Protein AF-A0A378AMM5-F1 (afdb_monomer)

Solvent-accessible surface area (backbone atoms only — not comparable to full-atom values): 3872 Å² total; per-residue (Å²): 139,80,85,83,75,71,78,77,85,75,62,58,71,42,78,46,70,67,39,65,42,72,54,95,97,42,78,38,37,75,66,40,70,51,76,39,54,70,98,66,90,83,84,84,82,77,63,94,80,60,26,68,93,73,108

pLDDT: mean 82.65, std 13.59, range [51.12, 95.94]

Nearest PDB structures (foldseek):
  2yyz-assembly1_A  TM=9.004E-01  e=2.467E-01  Thermotoga maritima MSB8
  2d62-assembly1_A-2  TM=9.275E-01  e=3.913E-01  Pyrococcus horikoshii

Mean predicted aligned error: 8.55 Å

Organism: Klebsiella pneumoniae (NCBI:txid573)

Structure (mmCIF, N/CA/C/O backbone):
data_AF-A0A378AMM5-F1
#
_entry.id   AF-A0A378AMM5-F1
#
loop_
_atom_site.group_PDB
_atom_site.id
_atom_site.type_symbol
_atom_site.label_atom_id
_atom_site.label_alt_id
_atom_site.label_comp_id
_atom_site.label_asym_id
_atom_site.label_entity_id
_atom_site.label_seq_id
_atom_site.pdbx_PDB_ins_code
_atom_site.Cartn_x
_atom_site.Cartn_y
_atom_site.Cartn_z
_atom_site.occupancy
_atom_site.B_iso_or_equiv
_atom_site.auth_seq_id
_atom_site.auth_comp_id
_atom_site.auth_asym_id
_atom_site.auth_atom_id
_atom_site.pdbx_PDB_model_num
ATOM 1 N N . MET A 1 1 ? -28.117 19.221 25.796 1.00 51.31 1 MET A N 1
ATOM 2 C CA . MET A 1 1 ? -28.829 18.041 25.255 1.00 51.31 1 MET A CA 1
ATOM 3 C C . MET A 1 1 ? -28.932 18.296 23.759 1.00 51.31 1 MET A C 1
ATOM 5 O O . MET A 1 1 ? -29.536 19.289 23.403 1.00 51.31 1 MET A O 1
ATOM 9 N N . VAL A 1 2 ? -28.216 17.635 22.855 1.00 53.28 2 VAL A N 1
ATOM 10 C CA . VAL A 1 2 ? -27.973 16.198 22.704 1.00 53.28 2 VAL A CA 1
ATOM 11 C C . VAL A 1 2 ? -26.517 15.984 22.279 1.00 53.28 2 VAL A C 1
ATOM 13 O O . VAL A 1 2 ? -26.053 16.588 21.316 1.00 53.28 2 VAL A O 1
ATOM 16 N N . SER A 1 3 ? -25.798 15.133 23.007 1.00 51.12 3 SER A N 1
ATOM 17 C CA . SER A 1 3 ? -24.532 14.573 22.542 1.00 51.12 3 SER A CA 1
ATOM 18 C C . SER A 1 3 ? -24.867 13.562 21.449 1.00 51.12 3 SER A C 1
ATOM 20 O O . SER A 1 3 ? -25.310 12.459 21.761 1.00 51.12 3 SER A O 1
ATOM 22 N N . ASN A 1 4 ? -24.696 13.924 20.176 1.00 57.84 4 ASN A N 1
ATOM 23 C CA . ASN A 1 4 ? -24.751 12.947 19.089 1.00 57.84 4 ASN A CA 1
ATOM 24 C C . ASN A 1 4 ? -23.456 12.135 19.107 1.00 57.84 4 ASN A C 1
ATOM 26 O O . ASN A 1 4 ? -22.543 12.353 18.316 1.00 57.84 4 ASN A O 1
ATOM 30 N N . ASN A 1 5 ? -23.379 11.203 20.050 1.00 60.03 5 ASN A N 1
ATOM 31 C CA . ASN A 1 5 ? -22.439 10.104 19.988 1.00 60.03 5 ASN A CA 1
ATOM 32 C C . ASN A 1 5 ? -23.042 9.069 19.030 1.00 60.03 5 ASN A C 1
ATOM 34 O O . ASN A 1 5 ? -23.667 8.104 19.462 1.00 60.03 5 ASN A O 1
ATOM 38 N N . SER A 1 6 ? -22.943 9.318 17.720 1.00 57.28 6 SER A N 1
ATOM 39 C CA . SER A 1 6 ? -23.164 8.253 16.747 1.00 57.28 6 SER A CA 1
ATOM 40 C C . SER A 1 6 ? -22.020 7.270 16.939 1.00 57.28 6 SER A C 1
ATOM 42 O O . SER A 1 6 ? -20.866 7.601 16.657 1.00 57.28 6 SER A O 1
ATOM 44 N N . GLU A 1 7 ? -22.329 6.101 17.483 1.00 52.78 7 GLU A N 1
ATOM 45 C CA . GLU A 1 7 ? -21.411 4.975 17.561 1.00 52.78 7 GLU A CA 1
ATOM 46 C C . GLU A 1 7 ? -20.675 4.842 16.219 1.00 52.78 7 GLU A C 1
ATOM 48 O O . GLU A 1 7 ? -21.300 4.581 15.192 1.00 52.78 7 GLU A O 1
ATOM 53 N N . ARG A 1 8 ? -19.350 5.058 16.196 1.00 59.31 8 ARG A N 1
ATOM 54 C CA . ARG A 1 8 ? -18.507 4.779 15.020 1.00 59.31 8 ARG A CA 1
ATOM 55 C C . ARG A 1 8 ? -18.354 3.263 14.869 1.00 59.31 8 ARG A C 1
ATOM 57 O O . ARG A 1 8 ? -17.258 2.715 14.951 1.00 59.31 8 ARG A O 1
ATOM 64 N N . SER A 1 9 ? -19.463 2.559 14.685 1.00 54.38 9 SER A N 1
ATOM 65 C CA . SER A 1 9 ? -19.481 1.155 14.307 1.00 54.38 9 SER A CA 1
ATOM 66 C C . SER A 1 9 ? -19.087 1.053 12.830 1.00 54.38 9 SER A C 1
ATOM 68 O O . SER A 1 9 ? -19.914 1.008 11.928 1.00 54.38 9 SER A O 1
ATOM 70 N N . GLY A 1 10 ? -17.777 1.048 12.570 1.00 57.66 10 GLY A N 1
ATOM 71 C CA . GLY A 1 10 ? -17.233 0.690 11.257 1.00 57.66 10 GLY A CA 1
ATOM 72 C C . GLY A 1 10 ? -16.541 1.797 10.466 1.00 57.66 10 GLY A C 1
ATOM 73 O O . GLY A 1 10 ? -16.365 1.624 9.259 1.00 57.66 10 GLY A O 1
ATOM 74 N N . GLU A 1 11 ? -16.108 2.893 11.098 1.00 77.12 11 GLU A N 1
ATOM 75 C CA . GLU A 1 11 ? -15.165 3.791 10.424 1.00 77.12 11 GLU A CA 1
ATOM 76 C C . GLU A 1 11 ? -13.836 3.073 10.152 1.00 77.12 11 GLU A C 1
ATOM 78 O O . GLU A 1 11 ? -13.342 2.283 10.963 1.00 77.12 11 GLU A O 1
ATOM 83 N N . TYR A 1 12 ? -13.288 3.309 8.962 1.00 88.12 12 TYR A N 1
ATOM 84 C CA . TYR A 1 12 ? -12.017 2.740 8.540 1.00 88.12 12 TYR A CA 1
ATOM 85 C C . TYR A 1 12 ? -10.897 3.170 9.498 1.00 88.12 12 TYR A C 1
ATOM 87 O O . TYR A 1 12 ? -10.792 4.337 9.859 1.00 88.12 12 TYR A O 1
ATOM 95 N N . LEU A 1 13 ? -10.051 2.218 9.895 1.00 91.62 13 LEU A N 1
ATOM 96 C CA . LEU A 1 13 ? -8.858 2.464 10.706 1.00 91.62 13 LEU A CA 1
ATOM 97 C C . LEU A 1 13 ? -7.792 3.234 9.915 1.00 91.62 13 LEU A C 1
ATOM 99 O O . LEU A 1 13 ? -7.072 4.054 10.474 1.0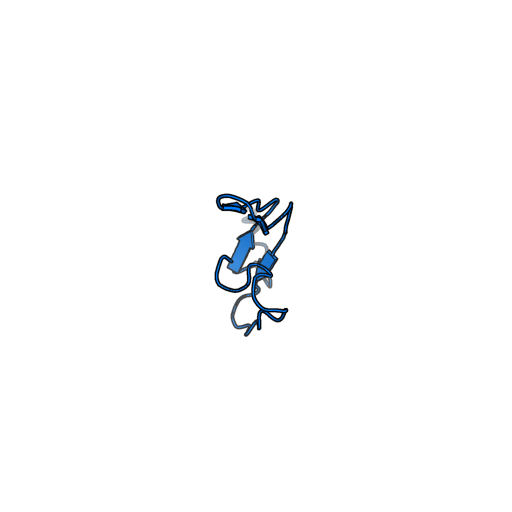0 91.62 13 LEU A O 1
ATOM 103 N N . LEU A 1 14 ? -7.686 2.944 8.619 1.00 90.31 14 LEU A N 1
ATOM 104 C CA . LEU A 1 14 ? -6.785 3.615 7.689 1.00 90.31 14 LEU A CA 1
ATOM 105 C C . LEU A 1 14 ? -7.554 3.910 6.407 1.00 90.31 14 LEU A C 1
ATOM 107 O O . LEU A 1 14 ? -8.158 3.009 5.822 1.00 90.31 14 LEU A O 1
ATOM 111 N N . GLU A 1 15 ? -7.500 5.158 5.960 1.00 92.94 15 GLU A N 1
ATOM 112 C CA . GLU A 1 15 ? -8.015 5.584 4.666 1.00 92.94 15 GLU A CA 1
ATOM 113 C C . GLU A 1 15 ? -6.908 6.317 3.914 1.00 92.94 15 GLU A C 1
ATOM 115 O O . GLU A 1 15 ? -6.345 7.302 4.385 1.00 92.94 15 GLU A O 1
ATOM 120 N N . MET A 1 16 ? -6.588 5.800 2.737 1.00 92.62 16 MET A N 1
ATOM 121 C CA . MET A 1 16 ? -5.641 6.371 1.796 1.00 92.62 16 MET A CA 1
ATOM 122 C C . MET A 1 16 ? -6.394 6.664 0.508 1.00 92.62 16 MET A C 1
ATOM 124 O O . MET A 1 16 ? -7.065 5.783 -0.033 1.00 92.62 16 MET A O 1
ATOM 128 N N . SER A 1 17 ? -6.301 7.900 0.028 1.00 94.81 17 SER A N 1
ATOM 129 C CA . SER A 1 17 ? -7.003 8.342 -1.174 1.00 94.81 17 SER A CA 1
ATOM 130 C C . SER A 1 17 ? -6.050 8.979 -2.172 1.00 94.81 17 SER A C 1
ATOM 132 O O . SER A 1 17 ? -5.096 9.656 -1.791 1.00 94.81 17 SER A O 1
ATOM 134 N N . ASN A 1 18 ? -6.322 8.743 -3.456 1.00 95.94 18 ASN A N 1
ATOM 135 C CA . ASN A 1 18 ? -5.596 9.302 -4.594 1.00 95.94 18 ASN A CA 1
ATOM 136 C C . ASN A 1 18 ? -4.067 9.133 -4.484 1.00 95.94 18 ASN A C 1
ATOM 138 O O . ASN A 1 18 ? -3.294 10.035 -4.822 1.00 95.94 18 ASN A O 1
ATOM 142 N N . ILE A 1 19 ? -3.617 7.972 -3.997 1.00 93.81 19 ILE A N 1
ATOM 143 C CA . ILE A 1 19 ? -2.197 7.685 -3.807 1.00 93.81 19 ILE A CA 1
ATOM 144 C C . ILE A 1 19 ? -1.531 7.526 -5.169 1.00 93.81 19 ILE A C 1
ATOM 146 O O . ILE A 1 19 ? -1.910 6.684 -5.984 1.00 93.81 19 ILE A O 1
ATOM 150 N N . ASN A 1 20 ? -0.500 8.336 -5.386 1.00 93.69 20 ASN A N 1
ATOM 151 C CA . ASN A 1 20 ? 0.350 8.308 -6.563 1.00 93.69 20 ASN A CA 1
ATOM 152 C C . ASN A 1 20 ? 1.803 8.182 -6.106 1.00 93.69 20 ASN A C 1
ATOM 154 O O . ASN A 1 20 ? 2.260 8.944 -5.252 1.00 93.69 20 ASN A O 1
ATOM 158 N N . LYS A 1 21 ? 2.545 7.233 -6.675 1.00 90.75 21 LYS A N 1
ATOM 159 C CA . LYS A 1 21 ? 3.956 7.028 -6.345 1.00 90.75 21 LYS A CA 1
ATOM 160 C C . LYS A 1 21 ? 4.720 6.595 -7.580 1.00 90.75 21 LYS A C 1
ATOM 162 O O . LYS A 1 21 ? 4.368 5.612 -8.224 1.00 90.75 21 LYS A O 1
ATOM 16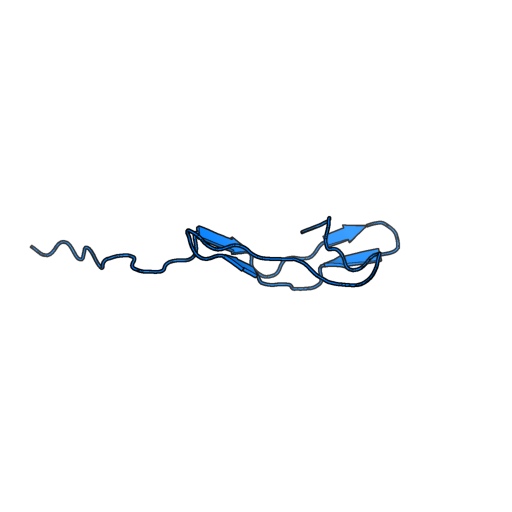7 N N . SER A 1 22 ? 5.805 7.303 -7.858 1.00 92.00 22 SER A N 1
ATOM 168 C CA . SER A 1 22 ? 6.689 7.023 -8.984 1.00 92.00 22 SER A CA 1
ATOM 169 C C . SER A 1 22 ? 8.128 6.894 -8.503 1.00 92.00 22 SER A C 1
ATOM 171 O O . SER A 1 22 ? 8.550 7.581 -7.572 1.00 92.00 22 SER A O 1
ATOM 173 N N . PHE 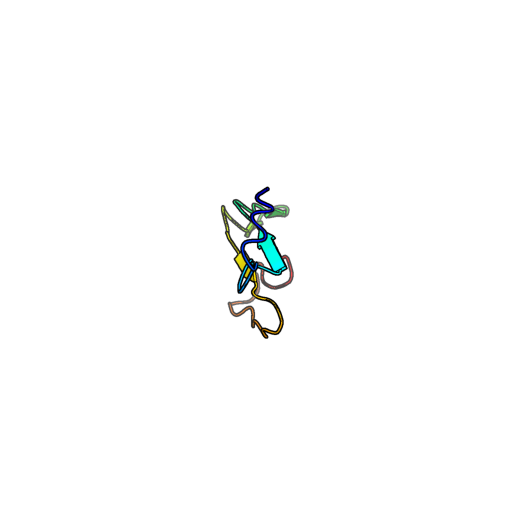A 1 23 ? 8.874 6.028 -9.174 1.00 87.56 23 PHE A N 1
ATOM 174 C CA . PHE A 1 23 ? 10.326 5.910 -9.115 1.00 87.56 23 PHE A CA 1
ATOM 175 C C . PHE A 1 23 ? 10.882 6.182 -10.523 1.00 87.56 23 PHE A C 1
ATOM 177 O O . PHE A 1 23 ? 10.111 6.183 -11.488 1.00 87.56 23 PHE A O 1
ATOM 184 N N . PRO A 1 24 ? 12.192 6.434 -10.693 1.00 93.75 24 PRO A N 1
ATOM 185 C CA . PRO A 1 24 ? 12.767 6.636 -12.021 1.00 93.75 24 PRO A CA 1
ATOM 186 C C . PRO A 1 24 ? 12.403 5.487 -12.976 1.00 93.75 24 PRO A C 1
ATOM 188 O O . PRO A 1 24 ? 12.726 4.332 -12.718 1.00 93.75 24 PRO A O 1
ATOM 191 N N . GLY A 1 25 ? 11.688 5.810 -14.058 1.00 88.12 25 GLY A N 1
ATOM 192 C CA . GLY A 1 25 ? 11.261 4.847 -15.079 1.00 88.12 25 GLY A CA 1
ATOM 193 C C . GLY A 1 25 ? 10.029 3.993 -14.747 1.00 88.12 25 GLY A C 1
ATOM 194 O O . GLY A 1 25 ? 9.593 3.241 -15.613 1.00 88.12 25 GLY A O 1
ATOM 195 N N . VAL A 1 26 ? 9.435 4.099 -13.549 1.00 88.62 26 VAL A N 1
ATOM 196 C CA . VAL A 1 26 ? 8.275 3.279 -13.142 1.00 88.62 26 VAL A CA 1
ATOM 197 C C . VAL A 1 26 ? 7.259 4.103 -12.351 1.00 88.62 26 VAL A C 1
ATOM 199 O O . VAL A 1 26 ? 7.579 4.689 -11.317 1.00 88.62 26 VAL A O 1
ATOM 202 N N . LYS A 1 27 ? 5.993 4.082 -12.783 1.00 88.44 27 LYS A N 1
ATOM 203 C CA . LYS A 1 27 ? 4.859 4.548 -11.972 1.00 88.44 27 LYS A CA 1
ATOM 204 C C . LYS A 1 27 ? 4.361 3.377 -11.125 1.00 88.44 27 LYS A C 1
ATOM 206 O O . LYS A 1 27 ? 3.689 2.490 -11.634 1.00 88.44 27 LYS A O 1
ATOM 211 N N . ALA A 1 28 ? 4.759 3.346 -9.855 1.00 88.50 28 ALA A N 1
ATOM 212 C CA . ALA A 1 28 ? 4.468 2.237 -8.950 1.00 88.50 28 ALA A CA 1
ATOM 213 C C . ALA A 1 28 ? 3.019 2.250 -8.450 1.00 88.50 28 ALA A C 1
ATOM 215 O O . ALA A 1 28 ? 2.434 1.186 -8.296 1.00 88.50 28 ALA A O 1
ATOM 216 N N . LEU A 1 29 ? 2.448 3.434 -8.211 1.00 91.00 29 LEU A N 1
ATOM 217 C CA . LEU A 1 29 ? 1.052 3.627 -7.815 1.00 91.00 29 LEU A CA 1
ATOM 218 C C . LEU A 1 29 ? 0.439 4.757 -8.650 1.00 91.00 29 L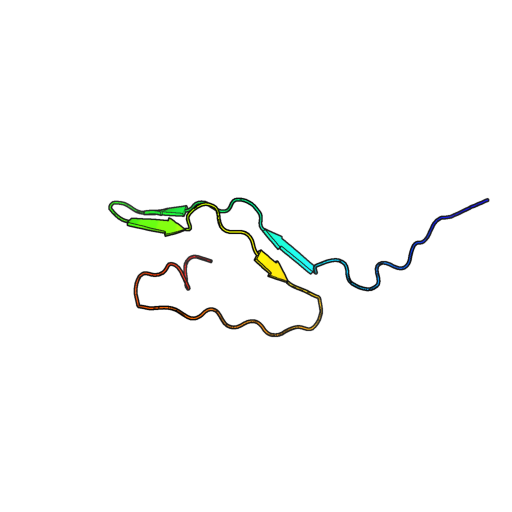EU A C 1
ATOM 220 O O . LEU A 1 29 ? 1.052 5.819 -8.794 1.00 91.00 29 LEU A O 1
ATOM 224 N N . ASP A 1 30 ? -0.766 4.535 -9.173 1.00 92.62 30 ASP A N 1
ATOM 225 C CA . ASP A 1 30 ? -1.516 5.499 -9.981 1.00 92.62 30 ASP A CA 1
ATOM 226 C C . ASP A 1 30 ? -2.944 5.663 -9.462 1.00 92.62 30 ASP A C 1
ATOM 228 O O . ASP A 1 30 ? -3.769 4.765 -9.610 1.00 92.62 30 ASP A O 1
ATOM 232 N N . ASN A 1 31 ? -3.213 6.815 -8.850 1.00 94.38 31 ASN A N 1
ATOM 233 C CA . ASN A 1 31 ? -4.517 7.208 -8.327 1.00 94.38 31 ASN A CA 1
ATOM 234 C C . ASN A 1 31 ? -5.245 6.116 -7.520 1.00 94.38 31 ASN A C 1
ATOM 236 O O . ASN A 1 31 ? -6.427 5.834 -7.740 1.00 94.38 31 ASN A O 1
ATOM 240 N N . VAL A 1 32 ? -4.538 5.477 -6.589 1.00 90.94 32 VAL A N 1
ATOM 241 C CA . VAL A 1 32 ? -5.082 4.320 -5.877 1.00 90.94 32 VAL A CA 1
ATOM 242 C C . VAL A 1 32 ? -5.720 4.716 -4.544 1.00 90.94 32 VAL A C 1
ATOM 244 O O . VAL A 1 32 ? -5.239 5.609 -3.845 1.00 90.94 32 VAL A O 1
ATOM 247 N N . ASN A 1 33 ? -6.818 4.044 -4.191 1.00 92.69 33 ASN A N 1
ATOM 248 C CA . ASN A 1 33 ? -7.576 4.266 -2.960 1.00 92.69 33 ASN A CA 1
ATOM 249 C C . ASN A 1 33 ? -7.606 2.973 -2.134 1.00 92.69 33 ASN A C 1
ATOM 251 O O . ASN A 1 33 ? -7.956 1.919 -2.666 1.00 92.69 33 ASN A O 1
ATOM 255 N N . LEU A 1 34 ? -7.290 3.051 -0.839 1.00 92.25 34 LEU A N 1
ATOM 256 C CA . LEU A 1 34 ? -7.352 1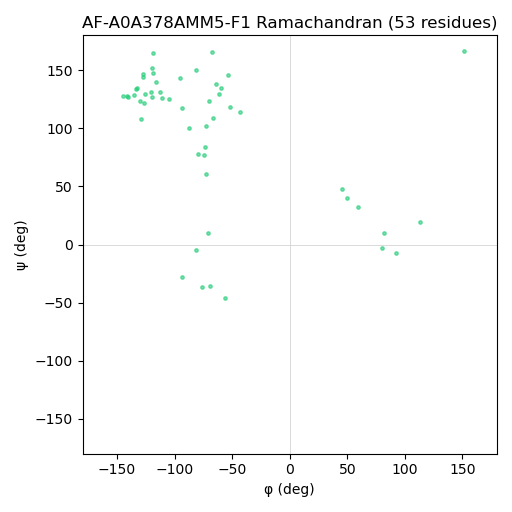.920 0.089 1.00 92.25 34 LEU A CA 1
ATOM 257 C C . LEU A 1 34 ? -8.071 2.327 1.370 1.00 92.25 34 LEU A C 1
ATOM 259 O O . LEU A 1 34 ? -7.775 3.364 1.959 1.00 92.25 34 LEU A O 1
ATOM 263 N N . LYS A 1 35 ? -8.982 1.471 1.834 1.00 92.69 35 LYS A N 1
ATOM 264 C CA . LYS A 1 35 ? -9.647 1.640 3.123 1.00 92.69 35 LYS A CA 1
ATOM 265 C C . LYS A 1 35 ? -9.565 0.350 3.925 1.00 92.69 35 LYS A C 1
ATOM 267 O O . LYS A 1 35 ? -10.013 -0.693 3.457 1.00 92.69 35 LYS A O 1
ATOM 272 N N . VAL A 1 36 ? -9.015 0.422 5.130 1.00 92.12 36 VAL A N 1
ATOM 273 C CA . VAL A 1 36 ? -8.791 -0.731 6.009 1.00 92.12 36 VAL A CA 1
ATOM 274 C C . VAL A 1 36 ? -9.719 -0.623 7.201 1.00 92.12 36 VAL A C 1
ATOM 276 O O . VAL A 1 36 ? -9.738 0.392 7.8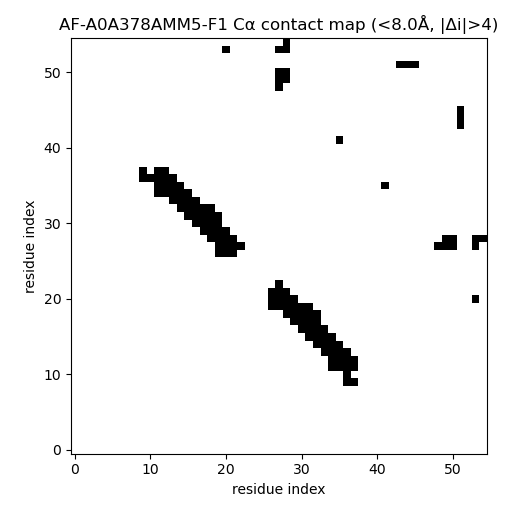91 1.00 92.12 36 VAL A O 1
ATOM 279 N N . ARG A 1 37 ? -10.499 -1.671 7.462 1.00 91.81 37 ARG A N 1
ATOM 280 C CA . ARG A 1 37 ? -11.354 -1.739 8.653 1.00 91.81 37 ARG A CA 1
ATOM 281 C C . ARG A 1 37 ? -10.547 -2.180 9.880 1.00 91.81 37 ARG A C 1
ATOM 283 O O . ARG A 1 37 ? -9.602 -2.957 9.728 1.00 91.81 37 ARG A O 1
ATOM 290 N N . PRO A 1 38 ? -10.915 -1.750 11.097 1.00 91.88 38 PRO A N 1
ATOM 291 C CA . PRO A 1 38 ? -10.328 -2.300 12.314 1.00 91.88 38 PRO A CA 1
ATOM 292 C C . PRO A 1 38 ? -10.437 -3.832 12.346 1.00 91.88 38 PRO A C 1
ATOM 294 O O . PRO A 1 38 ? -11.427 -4.387 11.869 1.00 91.88 38 PRO A O 1
ATOM 297 N N . HIS A 1 39 ? -9.442 -4.503 12.932 1.00 91.38 39 HIS A N 1
ATOM 298 C CA . HIS A 1 39 ? -9.438 -5.961 13.147 1.00 91.38 39 HIS A CA 1
ATOM 299 C C . HIS A 1 39 ? -9.558 -6.809 11.865 1.00 91.38 39 HIS A C 1
ATOM 301 O O . HIS A 1 39 ? -10.135 -7.894 11.884 1.00 91.38 39 HIS A O 1
ATOM 307 N N . SER A 1 40 ? -9.019 -6.326 10.745 1.00 88.25 40 SER A N 1
ATOM 308 C CA . SER A 1 40 ? -9.038 -7.040 9.464 1.00 88.25 40 SER A CA 1
ATOM 309 C C . SER A 1 40 ? -7.628 -7.350 8.960 1.00 88.25 40 SER A C 1
ATOM 311 O O . SER A 1 40 ? -6.694 -6.580 9.181 1.00 88.25 40 SER A O 1
ATOM 313 N N . ILE A 1 41 ? -7.483 -8.478 8.259 1.00 89.75 41 ILE A N 1
ATOM 314 C CA . ILE A 1 41 ? -6.241 -8.874 7.586 1.00 89.75 41 ILE A CA 1
ATOM 315 C C . ILE A 1 41 ? -6.431 -8.643 6.087 1.00 89.75 41 ILE A C 1
ATOM 317 O O . ILE A 1 41 ? -7.379 -9.155 5.495 1.00 89.75 41 ILE A O 1
ATOM 321 N N . HIS A 1 42 ? -5.526 -7.876 5.483 1.00 88.00 42 HIS A N 1
ATOM 322 C CA . HIS A 1 42 ? -5.509 -7.592 4.050 1.00 88.00 42 HIS A CA 1
ATOM 323 C C . HIS A 1 42 ? -4.243 -8.178 3.426 1.00 88.00 42 HIS A C 1
ATOM 325 O O . HIS A 1 42 ? -3.165 -8.082 4.009 1.00 88.00 42 HIS A O 1
ATOM 331 N N . ALA A 1 43 ? -4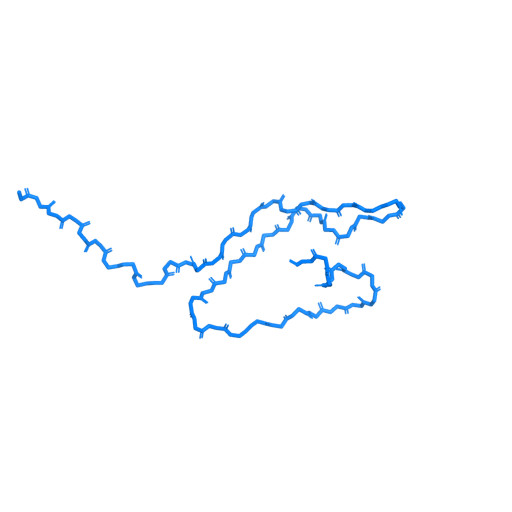.369 -8.757 2.233 1.00 86.50 43 ALA A N 1
ATOM 332 C CA . ALA A 1 43 ? -3.237 -9.225 1.443 1.00 86.50 43 ALA A CA 1
ATOM 333 C C . ALA A 1 43 ? -3.104 -8.371 0.179 1.00 86.50 43 ALA A C 1
ATOM 335 O O . ALA A 1 43 ? -4.081 -8.164 -0.541 1.00 86.50 43 ALA A O 1
ATOM 336 N N . LEU A 1 44 ? -1.890 -7.894 -0.096 1.00 87.19 44 LEU A N 1
ATOM 337 C CA . LEU A 1 44 ? -1.553 -7.221 -1.347 1.00 87.19 44 LEU A CA 1
ATOM 338 C C . LEU A 1 44 ? -0.985 -8.250 -2.325 1.00 87.19 44 LEU A C 1
ATOM 340 O O . LEU A 1 44 ? 0.059 -8.850 -2.072 1.00 87.19 44 LEU A O 1
ATOM 344 N N . MET A 1 45 ? -1.673 -8.443 -3.448 1.00 83.75 45 MET A N 1
ATOM 345 C CA . MET A 1 45 ? -1.325 -9.421 -4.482 1.00 83.75 45 MET A CA 1
ATOM 346 C C . MET A 1 45 ? -1.056 -8.719 -5.815 1.00 83.75 45 MET A C 1
ATOM 348 O O . MET A 1 45 ? -1.590 -7.646 -6.079 1.00 83.75 45 MET A O 1
ATOM 352 N N . GLY A 1 46 ? -0.214 -9.321 -6.654 1.00 82.25 46 GLY A N 1
ATOM 353 C CA . GLY A 1 46 ? 0.194 -8.759 -7.943 1.00 82.25 46 GLY A CA 1
ATOM 354 C C . GLY A 1 46 ? 1.587 -9.219 -8.368 1.00 82.25 46 GLY A C 1
ATOM 355 O O . GLY A 1 46 ? 2.353 -9.747 -7.559 1.00 82.25 46 GLY A O 1
ATOM 356 N N . GLU A 1 47 ? 1.938 -8.994 -9.629 1.00 82.38 47 GLU A N 1
ATOM 357 C CA . GLU A 1 47 ? 3.238 -9.367 -10.202 1.00 82.38 47 GLU A CA 1
ATOM 358 C C . GLU A 1 47 ? 4.405 -8.552 -9.612 1.00 82.38 47 GLU A C 1
ATOM 360 O O . GLU A 1 47 ? 4.216 -7.543 -8.917 1.00 82.38 47 GLU A O 1
ATOM 365 N N . ASN A 1 48 ? 5.644 -9.000 -9.833 1.00 85.12 48 ASN A N 1
ATOM 366 C CA . ASN A 1 48 ? 6.830 -8.244 -9.421 1.00 85.12 48 ASN A CA 1
ATOM 367 C C . ASN A 1 48 ? 6.859 -6.886 -10.132 1.00 85.12 48 ASN A C 1
ATOM 369 O O . ASN A 1 48 ? 6.697 -6.812 -11.342 1.00 85.12 48 ASN A O 1
ATOM 373 N N . GLY A 1 49 ? 7.041 -5.809 -9.364 1.00 80.75 49 GLY A N 1
ATOM 374 C CA . GLY A 1 49 ? 6.975 -4.438 -9.882 1.00 80.75 49 GLY A CA 1
ATOM 375 C C . GLY A 1 4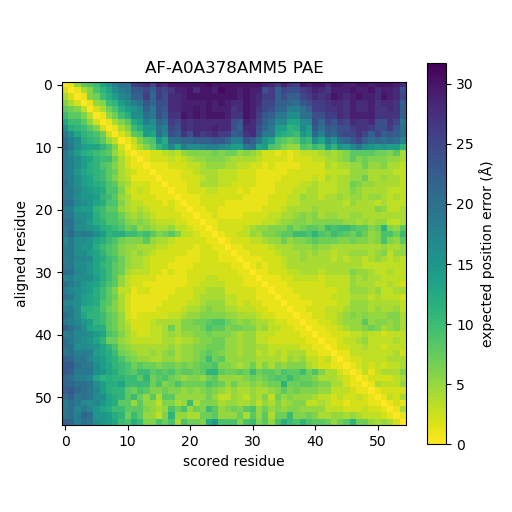9 ? 5.595 -3.771 -9.801 1.00 80.75 49 GLY A C 1
ATOM 376 O O . GLY A 1 49 ? 5.519 -2.564 -9.980 1.00 80.75 49 GLY A O 1
ATOM 377 N N . ALA A 1 50 ? 4.530 -4.487 -9.418 1.00 82.19 50 ALA A N 1
ATOM 378 C CA . ALA A 1 50 ? 3.171 -3.930 -9.302 1.00 82.19 50 ALA A CA 1
ATOM 379 C C . ALA A 1 50 ? 2.946 -2.958 -8.114 1.00 82.19 50 ALA A C 1
ATOM 381 O O . ALA A 1 50 ? 1.808 -2.652 -7.778 1.00 82.19 50 ALA A O 1
ATOM 382 N N . GLY A 1 51 ? 4.002 -2.526 -7.413 1.00 80.50 51 GLY A N 1
ATOM 383 C CA . GLY A 1 51 ? 3.888 -1.562 -6.307 1.00 80.50 51 GLY A CA 1
ATOM 384 C C . GLY A 1 51 ? 3.469 -2.139 -4.946 1.00 80.50 51 GLY A C 1
ATOM 385 O O . GLY A 1 51 ? 3.239 -1.376 -4.014 1.00 80.50 51 GLY A O 1
ATOM 386 N N . LYS A 1 52 ? 3.426 -3.470 -4.777 1.00 88.56 52 LYS A N 1
ATOM 387 C CA . LYS A 1 52 ? 3.000 -4.126 -3.517 1.00 88.56 52 LYS A CA 1
ATOM 388 C C . LYS A 1 52 ? 3.799 -3.699 -2.281 1.00 88.56 52 LYS A C 1
ATOM 390 O O . LYS A 1 52 ? 3.208 -3.439 -1.250 1.00 88.56 52 LYS A O 1
ATOM 395 N N . SER A 1 53 ? 5.130 -3.646 -2.385 1.00 84.50 53 SER A N 1
ATOM 396 C CA . SER A 1 53 ? 6.020 -3.211 -1.290 1.00 84.50 53 SER A CA 1
ATOM 397 C C . SER A 1 53 ? 6.131 -1.688 -1.175 1.00 84.50 53 SER A C 1
ATOM 399 O O . SER A 1 53 ? 6.860 -1.188 -0.328 1.00 84.50 53 SER A O 1
ATOM 401 N N . THR A 1 54 ? 5.516 -0.960 -2.107 1.00 84.56 54 THR A N 1
ATOM 402 C CA . THR A 1 54 ? 5.497 0.507 -2.136 1.00 84.56 54 THR A CA 1
ATOM 403 C C . THR A 1 54 ? 4.262 1.071 -1.443 1.00 84.56 54 THR A C 1
ATOM 405 O O . THR A 1 54 ? 4.320 2.195 -0.948 1.00 84.56 54 THR A O 1
ATOM 408 N N . TYR A 1 55 ? 3.172 0.307 -1.445 1.00 73.88 55 TYR A N 1
ATOM 409 C CA . TYR A 1 55 ? 2.024 0.518 -0.574 1.00 73.88 55 TYR A CA 1
ATOM 410 C C . TYR A 1 55 ? 2.409 0.448 0.903 1.00 73.88 55 TYR A C 1
ATOM 412 O O . TYR A 1 55 ? 1.850 1.265 1.665 1.00 73.88 55 TYR A O 1
#

Foldseek 3Di:
DDDPPPPPPWAFPDWDFQDWDDDVPAGLDGGDIDTHTPPDDDDDDDDPSNNRVVD

Radius of gyration: 16.37 Å; Cα contacts (8 Å, |Δi|>4): 63; chains: 1; bounding box: 42×28×40 Å

Secondary structure (DSSP, 8-state):
--------TT--SEEEEEEEEEETTEEEEEEEEEEE-TT-------STTSSTTT-

InterPro domains:
  IPR003439 ABC transporter-like, ATP-binding domain [PF00005] (29-54)
  IPR027417 P-loop containing nucleoside triphosphate hydrolase [G3DSA:3.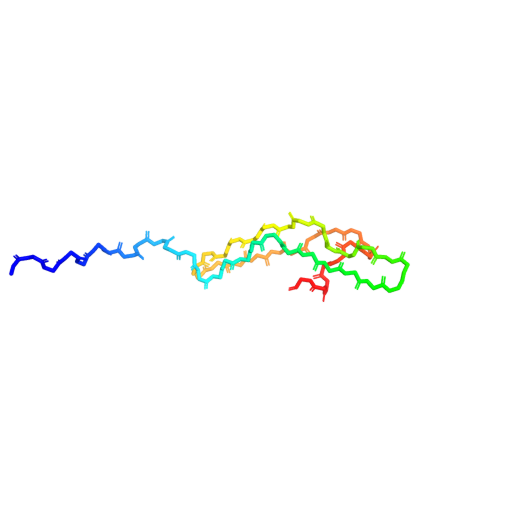40.50.300] (1-55)
  IPR027417 P-loop containing nucleoside triphosphate hydrolase [SSF52540] (8-54)
  IPR050107 ABC transporter carbohydrate import ATP-binding proteins [PTHR43790] (11-54)

Sequence (55 aa):
MVSNNSERSGEYLLEMSNINKSFPGVKALDNVNLKVRPHSIHALMGENGAGKSTY